Protein AF-T1AF04-F1 (afdb_monomer_lite)

Secondary structure (DSSP, 8-state):
----PEEE-SS-EEEEETTTTEEEEEPTT-EEEEEEEETTEEEEE-

Organism: NCBI:txid410659

pLDDT: mean 84.43, std 12.13, range [40.75, 95.06]

Radius of gyration: 10.92 Å; chains: 1; bounding box: 30×23×22 Å

Foldseek 3Di:
DDPWDKDFAQAWDWDQDPPVRDIDIDGGGDIWTFDDDDPPDTDTHD

Sequence (46 aa):
MRTTDPVRFQRACEATLIPAGTTVVVPEGTEGSLTQALGQSFTVYV

Structure (mmCIF, N/CA/C/O backbone):
data_AF-T1AF04-F1
#
_entry.id   AF-T1AF04-F1
#
loop_
_atom_site.group_PDB
_atom_site.id
_atom_site.type_symbol
_atom_site.label_atom_id
_atom_site.label_alt_id
_atom_site.label_comp_id
_atom_site.label_asym_id
_atom_site.label_entity_id
_atom_site.label_seq_id
_atom_site.pdbx_PDB_ins_code
_atom_site.Cartn_x
_atom_site.Cartn_y
_atom_site.Cartn_z
_atom_site.occupancy
_atom_site.B_iso_or_equiv
_atom_site.auth_seq_id
_atom_site.auth_comp_id
_atom_site.auth_asym_id
_atom_site.auth_atom_id
_atom_site.pdbx_PDB_model_num
ATOM 1 N N . MET A 1 1 ? 20.284 12.547 -7.007 1.00 40.75 1 MET A N 1
ATOM 2 C CA . MET A 1 1 ? 20.262 11.133 -6.582 1.00 40.75 1 MET A CA 1
ATOM 3 C C . MET A 1 1 ? 18.886 10.881 -5.980 1.00 40.75 1 MET A C 1
ATOM 5 O O . MET A 1 1 ? 18.609 11.433 -4.926 1.00 40.75 1 MET A O 1
ATOM 9 N N . ARG A 1 2 ? 17.963 10.239 -6.711 1.00 47.56 2 ARG A N 1
ATOM 10 C CA . ARG A 1 2 ? 16.601 9.977 -6.205 1.00 47.56 2 ARG A CA 1
ATOM 11 C C . ARG A 1 2 ? 16.657 8.683 -5.390 1.00 47.56 2 ARG A C 1
ATOM 13 O O . ARG A 1 2 ? 17.014 7.652 -5.933 1.00 47.56 2 ARG A O 1
ATOM 20 N N . THR A 1 3 ? 16.384 8.781 -4.096 1.00 53.12 3 THR A N 1
ATOM 21 C CA . THR A 1 3 ? 16.613 7.766 -3.050 1.00 53.12 3 THR A CA 1
ATOM 22 C C . THR A 1 3 ? 15.443 6.802 -2.834 1.00 53.12 3 THR A C 1
ATOM 24 O O . THR A 1 3 ? 15.196 6.367 -1.715 1.00 53.12 3 THR A O 1
ATOM 27 N N . THR A 1 4 ? 14.699 6.460 -3.880 1.00 64.62 4 THR A N 1
ATOM 28 C CA . THR A 1 4 ? 13.616 5.473 -3.774 1.00 64.62 4 THR A CA 1
ATOM 29 C C . THR A 1 4 ? 13.661 4.580 -4.993 1.00 64.62 4 THR A C 1
ATOM 31 O O . THR A 1 4 ? 12.944 4.808 -5.968 1.00 64.62 4 THR A O 1
ATOM 34 N N . ASP A 1 5 ? 14.563 3.608 -4.956 1.00 73.00 5 ASP A N 1
ATOM 35 C CA . ASP A 1 5 ? 14.516 2.492 -5.886 1.00 73.00 5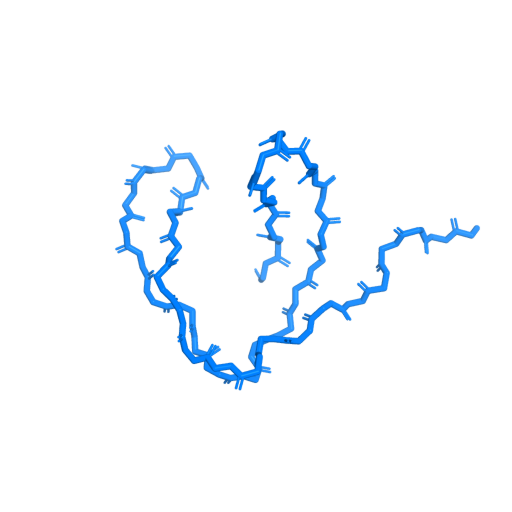 ASP A CA 1
ATOM 36 C C . ASP A 1 5 ? 13.149 1.793 -5.762 1.00 73.00 5 ASP A C 1
ATOM 38 O O . ASP A 1 5 ? 12.622 1.665 -4.647 1.00 73.00 5 ASP A O 1
ATOM 42 N N . PRO A 1 6 ? 12.537 1.386 -6.885 1.00 81.69 6 PRO A N 1
ATOM 43 C CA . PRO A 1 6 ? 11.258 0.696 -6.860 1.00 81.69 6 PRO A CA 1
ATOM 44 C C . PRO A 1 6 ? 11.406 -0.632 -6.112 1.00 81.69 6 PRO A C 1
ATOM 46 O O . PRO A 1 6 ? 12.2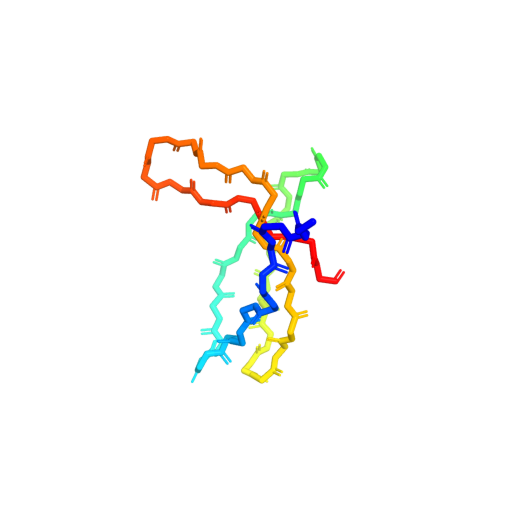97 -1.434 -6.394 1.00 81.69 6 PRO A O 1
ATOM 49 N N . VAL A 1 7 ? 10.522 -0.868 -5.145 1.00 86.50 7 VAL A N 1
ATOM 50 C CA . VAL A 1 7 ? 10.394 -2.158 -4.471 1.00 86.50 7 VAL A CA 1
ATOM 51 C C . VAL A 1 7 ? 9.375 -3.012 -5.198 1.00 86.50 7 VAL A C 1
ATOM 53 O O . VAL A 1 7 ? 8.316 -2.533 -5.596 1.00 86.50 7 VAL A O 1
ATOM 56 N N . ARG A 1 8 ? 9.690 -4.298 -5.339 1.00 90.19 8 ARG A N 1
ATOM 57 C CA . ARG A 1 8 ? 8.792 -5.285 -5.929 1.00 90.19 8 ARG A CA 1
ATOM 5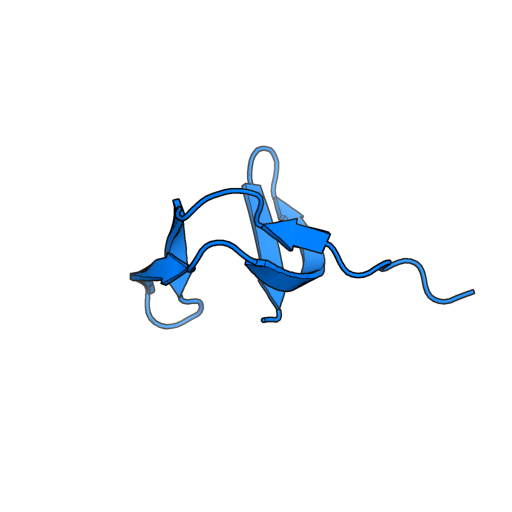8 C C . ARG A 1 8 ? 8.260 -6.213 -4.851 1.00 90.19 8 ARG A C 1
ATOM 60 O O . ARG A 1 8 ? 9.035 -6.824 -4.112 1.00 90.19 8 ARG A O 1
ATOM 67 N N . PHE A 1 9 ? 6.943 -6.348 -4.781 1.00 91.00 9 PHE A N 1
ATOM 68 C CA . PHE A 1 9 ? 6.303 -7.281 -3.863 1.00 91.00 9 PHE A CA 1
ATOM 69 C C . PHE A 1 9 ? 6.540 -8.717 -4.344 1.00 91.00 9 PHE A C 1
ATOM 71 O O . PHE A 1 9 ? 6.106 -9.101 -5.424 1.00 91.00 9 PHE A O 1
ATOM 78 N N . GLN A 1 10 ? 7.245 -9.524 -3.547 1.00 93.50 10 GLN A N 1
ATOM 79 C CA . GLN A 1 10 ? 7.568 -10.921 -3.887 1.00 93.50 10 GLN A CA 1
ATOM 80 C C . GLN A 1 10 ? 6.415 -11.901 -3.636 1.00 93.50 10 GLN A C 1
ATOM 82 O O . GLN A 1 10 ? 6.534 -13.082 -3.936 1.00 93.50 10 GLN A O 1
ATOM 87 N N . ARG A 1 11 ? 5.326 -11.430 -3.028 1.00 94.12 11 ARG A N 1
ATOM 88 C CA . ARG A 1 11 ? 4.116 -12.202 -2.750 1.00 94.12 11 ARG A CA 1
ATOM 89 C C . ARG A 1 11 ? 2.938 -11.258 -2.601 1.00 94.12 11 ARG A C 1
ATOM 91 O O . ARG A 1 11 ? 3.139 -10.086 -2.277 1.00 94.12 11 ARG A O 1
ATOM 98 N N . ALA A 1 12 ? 1.732 -11.794 -2.743 1.00 93.19 12 ALA A N 1
ATOM 99 C CA . ALA A 1 12 ? 0.544 -11.063 -2.347 1.00 93.19 12 ALA 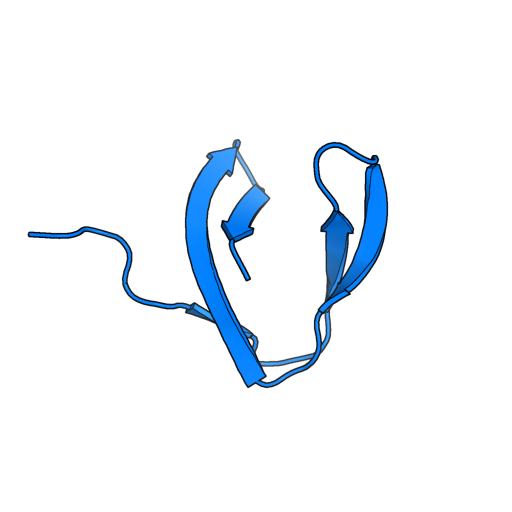A CA 1
ATOM 100 C C . ALA A 1 12 ? 0.576 -10.773 -0.836 1.00 93.19 12 ALA A C 1
ATOM 102 O O . ALA A 1 12 ? 0.937 -11.647 -0.039 1.00 93.19 12 ALA A O 1
ATOM 103 N N . CYS A 1 13 ? 0.218 -9.558 -0.429 1.00 90.81 13 CYS A N 1
ATOM 104 C CA . CYS A 1 13 ? 0.149 -9.193 0.984 1.00 90.81 13 CYS A CA 1
ATOM 105 C C . CYS A 1 13 ? -1.002 -8.233 1.274 1.00 90.81 13 CYS A C 1
ATOM 107 O O . CYS A 1 13 ? -1.368 -7.409 0.437 1.00 90.81 13 CYS A O 1
ATOM 109 N N . GLU A 1 14 ? -1.543 -8.315 2.486 1.00 94.12 14 GLU A N 1
ATOM 110 C CA . GLU A 1 14 ? -2.518 -7.347 2.977 1.00 94.12 14 GLU A CA 1
ATOM 111 C C . GLU A 1 14 ? -1.834 -6.015 3.305 1.00 94.12 14 GLU A C 1
ATOM 113 O O . GLU A 1 14 ? -0.778 -5.980 3.941 1.00 94.12 14 GLU A O 1
ATOM 118 N N . ALA A 1 15 ? -2.444 -4.919 2.865 1.00 92.25 15 ALA A N 1
ATOM 119 C CA . ALA A 1 15 ? -2.006 -3.558 3.131 1.00 92.25 15 ALA A CA 1
ATOM 120 C C . ALA A 1 15 ? -3.210 -2.666 3.440 1.00 92.25 15 ALA A C 1
ATOM 122 O O . ALA A 1 15 ? -4.324 -2.913 2.980 1.00 92.25 15 ALA A O 1
ATOM 123 N N . THR A 1 16 ? -2.980 -1.594 4.189 1.00 93.31 16 THR A N 1
ATOM 124 C CA . THR A 1 16 ? -4.006 -0.585 4.461 1.00 93.31 16 THR A CA 1
ATOM 125 C C . THR A 1 16 ? -3.896 0.540 3.442 1.00 93.31 16 THR A C 1
ATOM 127 O O . THR A 1 16 ? -2.858 1.197 3.346 1.00 93.31 16 THR A O 1
ATOM 130 N N . LEU A 1 17 ? -4.973 0.798 2.703 1.00 90.62 17 LEU A N 1
ATOM 131 C CA . LEU A 1 17 ? -5.041 1.900 1.752 1.00 90.62 17 LEU A CA 1
ATOM 132 C C . LEU A 1 17 ? -5.189 3.227 2.502 1.00 90.62 17 LEU A C 1
ATOM 134 O O . LEU A 1 17 ? -6.194 3.475 3.165 1.00 90.62 17 LEU A O 1
ATOM 138 N N . ILE A 1 18 ? -4.190 4.098 2.394 1.00 87.88 18 ILE A N 1
ATOM 139 C CA . ILE A 1 18 ? -4.192 5.428 3.014 1.00 87.88 18 ILE A CA 1
ATOM 140 C C . ILE A 1 18 ? -4.750 6.457 2.014 1.00 87.88 18 ILE A C 1
ATOM 142 O O . ILE A 1 18 ? -4.388 6.404 0.840 1.00 87.88 18 ILE A O 1
ATOM 146 N N . PRO A 1 19 ? -5.609 7.405 2.442 1.00 89.62 19 PRO A N 1
ATOM 147 C CA . PRO A 1 19 ? -6.085 7.632 3.812 1.00 89.62 19 PRO A CA 1
ATOM 148 C C . PRO A 1 19 ? -7.364 6.864 4.184 1.00 89.62 19 PRO A C 1
ATOM 150 O O . PRO A 1 19 ? -7.833 7.005 5.307 1.00 89.62 19 PRO A O 1
ATOM 153 N N . ALA A 1 20 ? -7.943 6.075 3.271 1.00 91.56 20 ALA A N 1
ATOM 154 C CA . ALA A 1 20 ? -9.256 5.444 3.458 1.00 91.56 20 ALA A CA 1
ATOM 155 C C . ALA A 1 20 ? -9.328 4.439 4.627 1.00 91.56 20 ALA A C 1
ATOM 157 O O . ALA A 1 20 ? -10.410 4.180 5.145 1.00 91.56 20 ALA A O 1
ATOM 158 N N . GLY A 1 21 ? -8.198 3.852 5.032 1.00 90.94 21 GLY A N 1
ATOM 159 C CA . GLY A 1 21 ? -8.116 2.862 6.108 1.00 90.94 21 GLY A CA 1
ATOM 160 C C . GLY A 1 21 ? -8.617 1.466 5.720 1.00 90.94 21 GLY A C 1
ATOM 161 O O . GLY A 1 21 ? -8.713 0.595 6.578 1.00 90.94 21 GLY A O 1
ATOM 162 N N . THR A 1 22 ? -8.951 1.235 4.448 1.00 93.88 22 THR A N 1
ATOM 163 C CA . THR A 1 22 ? -9.469 -0.051 3.966 1.00 93.88 22 THR A CA 1
ATOM 164 C C . THR A 1 22 ? -8.339 -1.051 3.743 1.00 93.88 22 THR A C 1
ATOM 166 O O . THR A 1 22 ? -7.339 -0.717 3.109 1.00 93.88 22 THR A O 1
ATOM 169 N N . THR A 1 23 ? -8.511 -2.287 4.213 1.00 94.62 23 THR A N 1
ATOM 170 C CA . THR A 1 23 ? -7.587 -3.387 3.913 1.00 94.62 23 THR A CA 1
ATOM 171 C C . THR A 1 23 ? -7.762 -3.838 2.466 1.00 94.62 23 THR A C 1
ATOM 173 O O . THR A 1 23 ? -8.866 -4.175 2.038 1.00 94.62 23 THR A O 1
ATOM 176 N N . VAL A 1 24 ? -6.666 -3.857 1.718 1.00 94.31 24 VAL A N 1
ATOM 177 C CA . VAL A 1 24 ? -6.583 -4.344 0.339 1.00 94.31 24 VAL A CA 1
ATOM 178 C C . VAL A 1 24 ? -5.482 -5.392 0.231 1.00 94.31 24 VAL A C 1
ATOM 180 O O . VAL A 1 24 ? -4.569 -5.431 1.054 1.00 94.31 24 VAL A O 1
ATOM 183 N N . VAL A 1 25 ? -5.546 -6.233 -0.797 1.00 95.06 25 VAL A N 1
ATOM 184 C CA . VAL A 1 25 ? -4.460 -7.162 -1.126 1.00 95.06 25 VAL A CA 1
ATOM 185 C C . VAL A 1 25 ? -3.649 -6.565 -2.265 1.00 95.06 25 VAL A C 1
ATOM 187 O O . VAL A 1 25 ? -4.181 -6.343 -3.352 1.00 95.06 25 VAL A O 1
ATOM 190 N N . VAL A 1 26 ? -2.364 -6.314 -2.021 1.00 92.50 26 VAL A N 1
ATOM 191 C CA . VAL A 1 26 ? -1.407 -5.964 -3.075 1.00 92.50 26 VAL A CA 1
ATOM 192 C C . VAL A 1 26 ? -0.975 -7.265 -3.751 1.00 92.50 26 VAL A C 1
ATOM 194 O O . VAL A 1 26 ? -0.528 -8.166 -3.039 1.00 92.50 26 VAL A O 1
ATOM 197 N N . PRO A 1 27 ? -1.128 -7.413 -5.078 1.00 94.38 27 PRO A N 1
ATOM 198 C CA . PRO A 1 27 ? -0.698 -8.611 -5.791 1.00 94.38 27 PRO A CA 1
ATOM 199 C C . PRO A 1 27 ? 0.816 -8.845 -5.729 1.00 94.38 27 PRO A C 1
ATOM 201 O O . PRO A 1 27 ? 1.617 -7.928 -5.550 1.00 94.38 27 PRO A O 1
ATOM 204 N N . GLU A 1 28 ? 1.224 -10.093 -5.949 1.00 94.75 28 GLU A N 1
ATOM 205 C CA . GLU A 1 28 ? 2.623 -10.387 -6.249 1.00 94.75 28 GLU A CA 1
ATOM 206 C C . GLU A 1 28 ? 3.056 -9.669 -7.534 1.00 94.75 28 GLU A C 1
ATOM 208 O O . GLU A 1 28 ? 2.319 -9.596 -8.517 1.00 94.75 28 GLU A O 1
ATOM 213 N N . GLY A 1 29 ? 4.285 -9.166 -7.535 1.00 92.62 29 GLY A N 1
ATOM 214 C CA . GLY A 1 29 ? 4.910 -8.547 -8.690 1.00 92.62 29 GLY A CA 1
ATOM 215 C C . GLY A 1 29 ? 4.595 -7.067 -8.859 1.00 92.62 29 GLY A C 1
ATOM 216 O O . GLY A 1 29 ? 5.216 -6.458 -9.728 1.00 92.62 29 GLY A O 1
ATOM 217 N N . THR A 1 30 ? 3.712 -6.488 -8.038 1.00 91.81 30 THR A N 1
ATOM 218 C CA . THR A 1 30 ? 3.474 -5.042 -8.012 1.00 91.81 30 THR A CA 1
ATOM 219 C C . THR A 1 30 ? 4.769 -4.303 -7.671 1.00 91.81 30 THR A C 1
ATOM 221 O O . THR A 1 30 ? 5.520 -4.721 -6.786 1.00 91.81 30 THR A O 1
ATOM 224 N N . GLU A 1 31 ? 5.041 -3.217 -8.390 1.00 91.25 31 GLU A N 1
ATOM 225 C CA . GLU A 1 31 ? 6.161 -2.317 -8.128 1.00 91.25 31 GLU A CA 1
ATOM 226 C C . GLU A 1 31 ? 5.643 -1.062 -7.436 1.00 91.25 31 GLU A C 1
ATOM 228 O O . GLU A 1 31 ? 4.616 -0.518 -7.830 1.00 91.25 31 GLU A O 1
ATOM 233 N N . GLY A 1 32 ? 6.346 -0.595 -6.412 1.00 87.88 32 GLY A N 1
ATOM 234 C CA . GLY A 1 32 ? 5.993 0.641 -5.732 1.00 87.88 32 GLY A CA 1
ATOM 235 C C . GLY A 1 32 ? 7.211 1.370 -5.193 1.00 87.88 32 GLY A C 1
ATOM 236 O O . GLY A 1 32 ? 8.298 0.812 -5.077 1.00 87.88 32 GLY A O 1
ATOM 237 N N . SER A 1 33 ? 7.049 2.645 -4.866 1.00 87.81 33 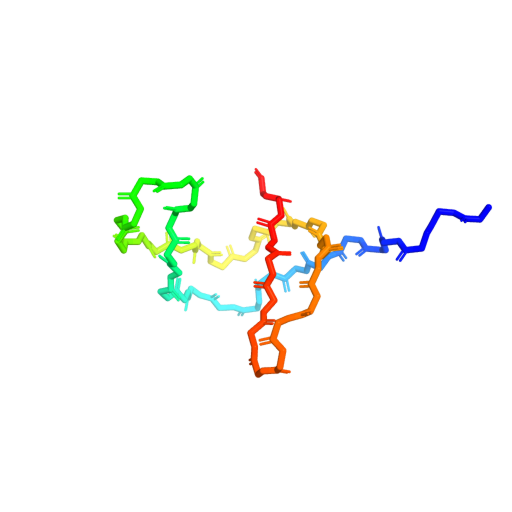SER A N 1
ATOM 238 C CA . SER A 1 33 ? 8.104 3.454 -4.251 1.00 87.81 33 SER A CA 1
ATOM 239 C C . SER A 1 33 ? 7.877 3.553 -2.746 1.00 87.81 33 SER A C 1
ATOM 241 O O . SER A 1 33 ? 6.804 3.976 -2.316 1.00 87.81 33 SER A O 1
ATOM 243 N N . LEU A 1 34 ? 8.879 3.194 -1.938 1.00 84.94 34 LEU A N 1
ATOM 244 C CA . LEU A 1 34 ? 8.850 3.411 -0.487 1.00 84.94 34 LEU A CA 1
ATOM 245 C C . LEU A 1 34 ? 8.940 4.909 -0.195 1.00 84.94 34 LEU A C 1
ATOM 247 O O . LEU A 1 34 ? 9.942 5.535 -0.52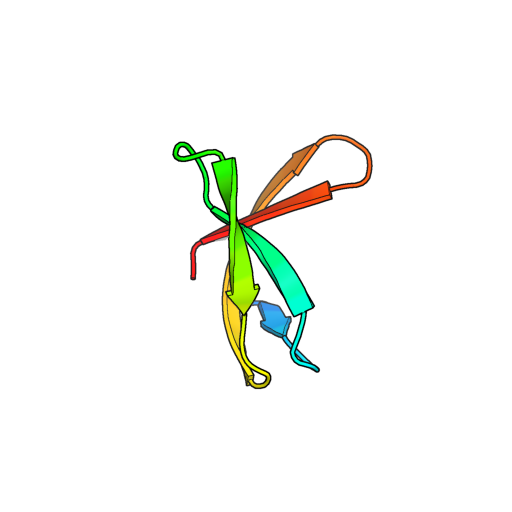2 1.00 84.94 34 LEU A O 1
ATOM 251 N N . THR A 1 35 ? 7.920 5.496 0.420 1.00 81.69 35 THR A N 1
ATOM 252 C CA . THR A 1 35 ? 7.882 6.948 0.655 1.00 81.69 35 THR A CA 1
ATOM 253 C C . THR A 1 35 ? 8.266 7.324 2.077 1.00 81.69 35 THR A C 1
ATOM 255 O O . THR A 1 35 ? 8.935 8.336 2.283 1.00 81.69 35 THR A O 1
ATOM 258 N N . GLN A 1 36 ? 7.859 6.533 3.069 1.00 75.06 36 GLN A N 1
ATOM 259 C CA . GLN A 1 36 ? 8.106 6.816 4.482 1.00 75.06 36 GLN A CA 1
ATOM 260 C C . GLN A 1 36 ? 8.237 5.522 5.284 1.00 75.06 36 GLN A C 1
ATOM 262 O O . GLN A 1 36 ? 7.550 4.539 5.006 1.00 75.06 36 GLN A O 1
ATOM 267 N N . ALA A 1 37 ? 9.087 5.556 6.310 1.00 77.19 37 ALA A N 1
ATOM 268 C CA . ALA A 1 37 ? 9.147 4.548 7.360 1.00 77.19 37 ALA A CA 1
ATOM 269 C C . ALA A 1 37 ? 8.444 5.088 8.616 1.00 77.19 37 ALA A C 1
ATOM 271 O O . ALA A 1 37 ? 8.766 6.173 9.099 1.00 77.19 37 ALA A O 1
ATOM 272 N N . LEU A 1 38 ? 7.489 4.330 9.144 1.00 77.62 38 LEU A N 1
ATOM 273 C CA . LEU A 1 38 ? 6.725 4.618 10.357 1.00 77.62 38 LEU A CA 1
ATOM 274 C C . LEU A 1 38 ? 6.993 3.497 11.360 1.00 77.62 38 LEU A C 1
ATOM 276 O O . LEU A 1 38 ? 6.221 2.547 11.480 1.00 77.62 38 LEU A O 1
ATOM 280 N N . GLY A 1 39 ? 8.135 3.579 12.044 1.00 78.88 39 GLY A N 1
ATOM 281 C CA . GLY A 1 39 ? 8.575 2.554 12.989 1.00 78.88 39 GLY A CA 1
ATOM 282 C C . GLY A 1 39 ? 8.754 1.191 12.314 1.00 78.88 39 GLY A C 1
ATOM 283 O O . GLY A 1 39 ? 9.796 0.924 11.727 1.00 78.88 39 GLY A O 1
ATOM 284 N N . GLN A 1 40 ? 7.738 0.332 12.412 1.00 76.31 40 GLN A N 1
ATOM 285 C CA . GLN A 1 40 ? 7.738 -1.035 11.874 1.00 76.31 40 GLN A CA 1
ATOM 286 C C . GLN A 1 40 ? 6.988 -1.178 10.537 1.00 76.31 40 GLN A C 1
ATOM 288 O O . GLN A 1 40 ? 6.924 -2.279 9.994 1.00 76.31 40 GLN A O 1
ATOM 293 N N . SER A 1 41 ? 6.418 -0.096 9.999 1.00 79.75 41 SER A N 1
ATOM 294 C CA . SER A 1 41 ? 5.654 -0.112 8.746 1.00 79.75 41 SER A CA 1
ATOM 295 C C . SER A 1 41 ? 6.249 0.841 7.716 1.00 79.75 41 SER A C 1
ATOM 297 O O . SER A 1 41 ? 6.887 1.832 8.067 1.00 79.75 41 SER A O 1
ATOM 299 N N . PHE A 1 42 ? 6.007 0.564 6.437 1.00 82.00 42 PHE A N 1
ATOM 300 C CA . PHE A 1 42 ? 6.390 1.447 5.342 1.00 82.00 42 PHE A CA 1
ATOM 301 C C . PHE A 1 42 ? 5.167 1.852 4.532 1.00 82.00 42 PHE A C 1
ATOM 303 O O . PHE A 1 42 ? 4.275 1.036 4.300 1.00 82.00 42 PHE A O 1
ATOM 310 N N . THR A 1 43 ? 5.155 3.095 4.065 1.00 83.69 43 THR A N 1
ATOM 311 C CA . THR A 1 43 ? 4.182 3.546 3.070 1.00 83.69 43 THR A CA 1
ATOM 312 C C . THR A 1 43 ? 4.763 3.296 1.689 1.00 83.69 43 THR A C 1
ATOM 314 O O . THR A 1 43 ? 5.876 3.735 1.390 1.00 83.69 43 THR A O 1
ATOM 317 N N . VAL A 1 44 ? 4.007 2.594 0.851 1.00 82.44 44 VAL A N 1
ATOM 318 C CA . VAL A 1 44 ? 4.370 2.345 -0.543 1.00 82.44 44 VAL A CA 1
ATOM 319 C C . VAL A 1 44 ? 3.380 3.068 -1.443 1.00 82.44 44 VAL A C 1
ATOM 321 O O . VAL A 1 44 ? 2.171 2.960 -1.248 1.00 82.44 44 VAL A O 1
ATOM 324 N N . TYR A 1 45 ? 3.900 3.809 -2.416 1.00 83.50 45 TYR A N 1
ATOM 325 C CA . TYR A 1 45 ? 3.116 4.337 -3.526 1.00 83.50 45 TYR A CA 1
ATOM 326 C C . TYR A 1 45 ? 3.209 3.350 -4.690 1.00 83.50 45 TYR A C 1
ATOM 328 O O . TYR A 1 45 ? 4.289 3.199 -5.266 1.00 83.50 45 TYR A O 1
ATOM 336 N N . VAL A 1 46 ? 2.107 2.646 -4.948 1.00 79.44 46 VAL A N 1
ATOM 337 C CA . VAL A 1 46 ? 1.909 1.689 -6.051 1.00 79.44 46 VAL A CA 1
ATOM 338 C C . VAL A 1 46 ? 1.110 2.322 -7.178 1.00 79.44 46 VAL A C 1
ATOM 340 O O . VAL A 1 46 ? 0.219 3.144 -6.866 1.00 79.44 46 VAL A O 1
#